Protein AF-A0A524NLN8-F1 (afdb_monomer_lite)

Foldseek 3Di:
DVVVVVVVVVVQVVCQVVQVVVVHGDDFPDQDPVRDTDD

Radius of gyration: 10.9 Å; chains: 1; bounding box: 22×11×30 Å

Secondary structure (DSSP, 8-state):
-HHHHHHHHHHHHHHHHHHHHTT------EE-TTSPEE-

pLDDT: mean 91.29, std 7.11, range [59.94, 97.0]

Sequence (39 aa):
MEAIRERVEKALEKIRPYLVADGGDISVVEITEDMVLKV

Structure (mmCIF, N/CA/C/O backbone):
data_AF-A0A524NLN8-F1
#
_entry.id   AF-A0A524NLN8-F1
#
loop_
_atom_site.group_PDB
_atom_site.id
_atom_site.type_symbol
_atom_site.label_atom_id
_atom_site.label_alt_id
_atom_site.label_comp_id
_atom_site.label_asym_id
_atom_site.label_entity_id
_atom_site.label_seq_id
_atom_site.pdbx_PDB_ins_code
_atom_site.Cartn_x
_atom_site.Cartn_y
_atom_site.Cartn_z
_atom_site.occupancy
_atom_site.B_iso_or_equiv
_atom_site.auth_seq_id
_atom_site.auth_comp_id
_atom_site.auth_asym_id
_atom_site.auth_atom_id
_atom_site.pdbx_PDB_model_num
ATOM 1 N N . MET A 1 1 ? -5.406 3.930 14.181 1.00 59.94 1 MET A N 1
ATOM 2 C CA . MET A 1 1 ? -5.526 3.474 12.776 1.00 59.94 1 MET A CA 1
ATOM 3 C C . MET A 1 1 ? -4.283 3.762 11.926 1.00 59.94 1 MET A C 1
ATOM 5 O O . MET A 1 1 ? -4.097 3.053 10.944 1.00 59.94 1 MET A O 1
ATOM 9 N N . GLU A 1 2 ? -3.393 4.699 12.301 1.00 65.69 2 GLU A N 1
ATOM 10 C CA . GLU A 1 2 ? -2.126 4.959 11.574 1.00 6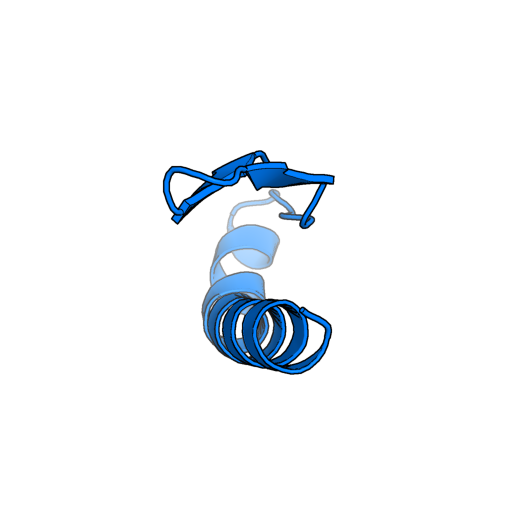5.69 2 GLU A CA 1
ATOM 11 C C . GLU A 1 2 ? -1.305 3.697 11.269 1.00 65.69 2 GLU A C 1
ATOM 13 O O . GLU A 1 2 ? -0.848 3.526 10.143 1.00 65.69 2 GLU A O 1
ATOM 18 N N . ALA A 1 3 ? -1.210 2.761 12.218 1.00 84.56 3 ALA A N 1
ATOM 19 C CA . ALA A 1 3 ? -0.423 1.540 12.042 1.00 84.56 3 ALA A CA 1
ATOM 20 C C . ALA A 1 3 ? -0.913 0.623 10.900 1.00 84.56 3 ALA A C 1
ATOM 22 O O . ALA A 1 3 ? -0.106 -0.056 10.270 1.00 84.56 3 ALA A O 1
ATOM 23 N N . ILE A 1 4 ? -2.221 0.573 10.609 1.00 89.62 4 ILE A N 1
ATOM 24 C CA . ILE A 1 4 ? -2.741 -0.215 9.474 1.00 89.62 4 ILE A CA 1
ATOM 25 C C . ILE A 1 4 ? -2.412 0.483 8.159 1.00 89.62 4 ILE A C 1
ATOM 27 O O . ILE A 1 4 ? -1.933 -0.166 7.233 1.00 89.62 4 ILE A O 1
ATOM 31 N N . ARG A 1 5 ? -2.610 1.803 8.098 1.00 89.62 5 ARG A N 1
ATOM 32 C CA . ARG A 1 5 ? -2.304 2.595 6.906 1.00 89.62 5 ARG A CA 1
ATOM 33 C C . ARG A 1 5 ? -0.829 2.488 6.530 1.00 89.62 5 ARG A C 1
ATOM 35 O O . ARG A 1 5 ? -0.521 2.233 5.376 1.00 89.62 5 ARG A O 1
ATOM 42 N N . GLU A 1 6 ? 0.069 2.591 7.505 1.00 91.81 6 GLU A N 1
ATOM 43 C CA . GLU A 1 6 ? 1.511 2.447 7.282 1.00 91.81 6 GLU A CA 1
ATOM 44 C C . GLU A 1 6 ? 1.879 1.053 6.750 1.00 91.81 6 GLU A C 1
ATOM 46 O O . GLU A 1 6 ? 2.707 0.913 5.852 1.00 91.81 6 GLU A O 1
ATOM 51 N N . ARG A 1 7 ? 1.242 -0.002 7.273 1.00 92.31 7 ARG A N 1
ATOM 52 C CA . ARG A 1 7 ? 1.454 -1.373 6.788 1.00 92.31 7 ARG A CA 1
ATOM 53 C C . ARG A 1 7 ? 0.966 -1.563 5.356 1.00 92.31 7 ARG A C 1
ATOM 55 O O . ARG A 1 7 ? 1.630 -2.260 4.592 1.00 92.31 7 ARG A O 1
ATOM 62 N N . VAL A 1 8 ? -0.176 -0.970 5.012 1.00 92.88 8 VAL A N 1
ATOM 63 C CA . VAL A 1 8 ? -0.713 -0.991 3.647 1.00 92.88 8 VAL A CA 1
ATOM 64 C C . VAL A 1 8 ? 0.212 -0.221 2.711 1.00 92.88 8 VAL A C 1
ATOM 66 O O . VAL A 1 8 ? 0.595 -0.770 1.685 1.00 92.88 8 VAL A O 1
ATOM 69 N N . GLU A 1 9 ? 0.665 0.976 3.087 1.00 92.62 9 GLU A N 1
ATOM 70 C CA . GLU A 1 9 ? 1.573 1.771 2.253 1.00 92.62 9 GLU A CA 1
ATOM 71 C C . GLU A 1 9 ? 2.885 1.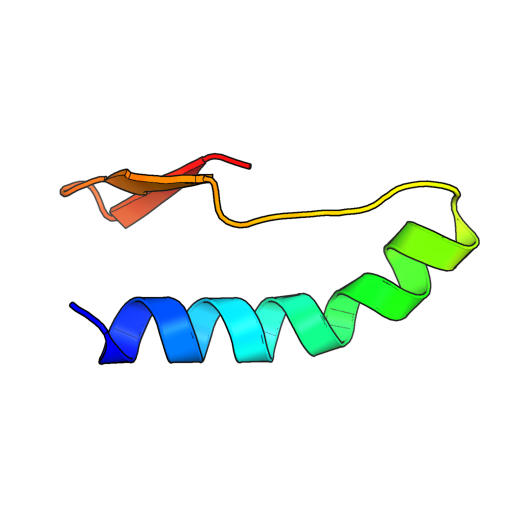021 1.980 1.00 92.62 9 GLU A C 1
ATOM 73 O O . GLU A 1 9 ? 3.269 0.857 0.826 1.00 92.62 9 GLU A O 1
ATOM 78 N N . LYS A 1 10 ? 3.502 0.420 3.008 1.00 93.56 10 LYS A N 1
ATOM 79 C CA . LYS A 1 10 ? 4.702 -0.428 2.848 1.00 93.56 10 LYS A CA 1
ATOM 80 C C . LYS A 1 10 ? 4.481 -1.641 1.942 1.00 93.56 10 LYS A C 1
ATOM 82 O O . LYS A 1 10 ? 5.430 -2.161 1.354 1.00 93.56 10 LYS A O 1
ATOM 87 N N . ALA A 1 11 ? 3.257 -2.163 1.872 1.00 93.19 11 ALA A N 1
ATOM 88 C CA . ALA A 1 11 ? 2.921 -3.236 0.942 1.00 93.19 11 ALA A CA 1
ATOM 89 C C . ALA A 1 11 ? 2.764 -2.695 -0.487 1.00 93.19 11 ALA A C 1
ATOM 91 O O . ALA A 1 11 ? 3.289 -3.300 -1.422 1.00 93.19 11 ALA A O 1
ATOM 92 N N . LEU A 1 12 ? 2.107 -1.542 -0.644 1.00 94.38 12 LEU A N 1
ATOM 93 C CA . LEU A 1 12 ? 1.915 -0.871 -1.928 1.00 94.38 12 LEU A CA 1
ATOM 94 C C . LEU A 1 12 ? 3.241 -0.415 -2.553 1.00 94.38 12 LEU A C 1
ATOM 96 O O . LEU A 1 12 ? 3.434 -0.567 -3.756 1.00 94.38 12 LEU A O 1
ATOM 100 N N . GLU A 1 13 ? 4.199 0.046 -1.748 1.00 95.06 13 GLU A N 1
ATOM 101 C CA . GLU A 1 13 ? 5.555 0.402 -2.195 1.00 95.06 13 GLU A CA 1
ATOM 102 C C . GLU A 1 13 ? 6.253 -0.736 -2.951 1.00 95.06 13 GLU A C 1
ATOM 104 O O . GLU A 1 13 ? 7.012 -0.488 -3.884 1.00 95.06 13 GLU A O 1
ATOM 109 N N . LYS A 1 14 ? 5.969 -1.997 -2.600 1.00 95.19 14 LYS A N 1
ATOM 110 C CA . LYS A 1 14 ? 6.561 -3.161 -3.274 1.00 95.19 14 LYS A CA 1
ATOM 111 C C . LYS A 1 14 ? 5.960 -3.425 -4.652 1.00 95.19 14 LYS A C 1
ATOM 113 O O . LYS A 1 14 ? 6.627 -4.040 -5.480 1.00 95.19 14 LYS A O 1
ATOM 118 N N . ILE A 1 15 ? 4.719 -2.995 -4.894 1.00 93.31 15 ILE A N 1
ATOM 119 C CA . ILE A 1 15 ? 4.014 -3.214 -6.167 1.00 93.31 15 ILE A CA 1
ATOM 120 C C . ILE A 1 15 ? 4.036 -1.988 -7.087 1.00 93.31 15 ILE A C 1
ATOM 122 O O . ILE A 1 15 ? 3.958 -2.155 -8.302 1.00 93.31 15 ILE A O 1
ATOM 126 N N . ARG A 1 16 ? 4.203 -0.773 -6.537 1.00 95.12 16 ARG A N 1
ATOM 127 C CA . ARG A 1 16 ? 4.292 0.486 -7.301 1.00 95.12 16 ARG A CA 1
ATOM 128 C C . ARG A 1 16 ? 5.248 0.418 -8.497 1.00 95.12 16 ARG A C 1
ATOM 130 O O . ARG A 1 16 ? 4.838 0.877 -9.555 1.00 95.12 16 ARG A O 1
ATOM 137 N N . PRO A 1 17 ? 6.466 -0.155 -8.402 1.00 96.19 17 PRO A N 1
ATOM 138 C CA . PRO A 1 17 ? 7.380 -0.192 -9.544 1.00 96.19 17 PRO A CA 1
ATOM 139 C C . PRO A 1 17 ? 6.787 -0.894 -10.768 1.00 96.19 17 PRO A C 1
ATOM 141 O O . PRO A 1 17 ? 7.003 -0.450 -11.891 1.00 96.19 17 PRO A O 1
ATOM 144 N N . TYR A 1 18 ? 6.011 -1.957 -10.548 1.00 96.06 18 TYR A N 1
ATOM 145 C CA . TYR A 1 18 ? 5.354 -2.701 -11.619 1.00 96.06 18 TYR A CA 1
ATOM 146 C C . TYR A 1 18 ? 4.173 -1.914 -12.195 1.00 96.06 18 TYR A C 1
ATOM 148 O O . TYR A 1 18 ? 4.058 -1.794 -13.407 1.00 96.06 18 TYR A O 1
ATOM 156 N N . LEU A 1 19 ? 3.356 -1.293 -11.337 1.00 94.94 19 LEU A N 1
ATOM 157 C CA . LEU A 1 19 ? 2.246 -0.442 -11.780 1.00 94.94 19 LEU A CA 1
ATOM 158 C C . LEU A 1 19 ? 2.732 0.746 -12.616 1.00 94.94 19 LEU A C 1
ATOM 160 O O . LEU A 1 19 ? 2.173 1.012 -13.673 1.00 94.94 19 LEU A O 1
ATOM 164 N N . VAL A 1 20 ? 3.801 1.414 -12.178 1.00 95.94 20 VAL A N 1
ATOM 165 C CA . VAL A 1 20 ? 4.401 2.543 -12.902 1.00 95.94 20 VAL A CA 1
ATOM 166 C C . VAL A 1 20 ? 4.988 2.096 -14.238 1.00 95.94 20 VAL A C 1
ATOM 168 O O . VAL A 1 20 ? 4.836 2.806 -15.230 1.00 95.94 20 VAL A O 1
ATOM 171 N N . ALA A 1 21 ? 5.626 0.921 -14.292 1.00 97.00 21 ALA A N 1
ATOM 172 C CA . ALA A 1 21 ? 6.126 0.355 -15.546 1.00 97.00 21 ALA A CA 1
ATOM 173 C C . ALA A 1 21 ? 4.995 0.093 -16.556 1.00 97.00 21 ALA A C 1
ATOM 175 O O . ALA A 1 21 ? 5.178 0.325 -17.750 1.00 97.00 21 ALA A O 1
ATOM 176 N N . ASP A 1 22 ? 3.820 -0.300 -16.062 1.00 96.88 22 ASP A N 1
ATOM 177 C CA . ASP A 1 22 ? 2.606 -0.508 -16.856 1.00 96.88 22 ASP A CA 1
ATOM 178 C C . ASP A 1 22 ? 1.819 0.800 -17.1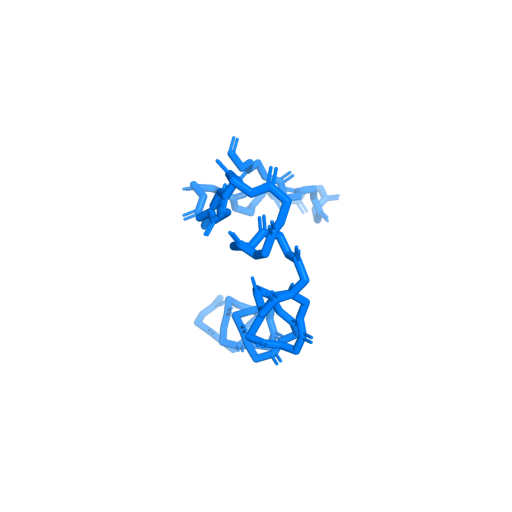16 1.00 96.88 22 ASP A C 1
ATOM 180 O O . ASP A 1 22 ? 0.759 0.782 -17.742 1.00 96.88 22 ASP A O 1
ATOM 184 N N . GLY A 1 23 ? 2.334 1.954 -16.666 1.00 96.12 23 GLY A N 1
ATOM 185 C CA . GLY A 1 23 ? 1.740 3.280 -16.880 1.00 96.12 23 GLY A CA 1
ATOM 186 C C . GLY A 1 23 ? 0.626 3.667 -15.900 1.00 96.12 23 GLY A C 1
ATOM 187 O O . GLY A 1 23 ? -0.102 4.626 -16.156 1.00 96.12 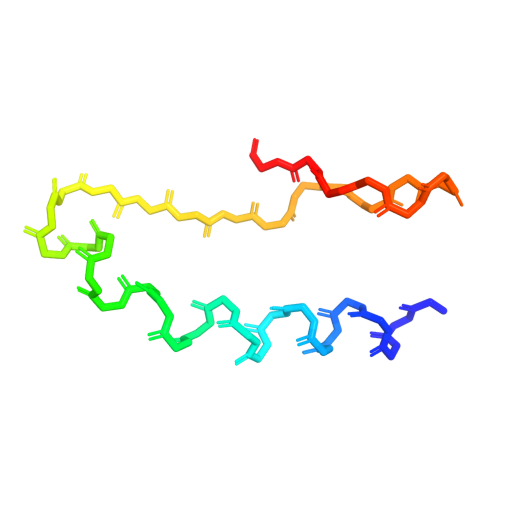23 GLY A O 1
ATOM 188 N N . GLY A 1 24 ? 0.476 2.937 -14.795 1.00 94.50 24 GLY A N 1
ATOM 189 C CA . GLY A 1 24 ? -0.475 3.213 -13.718 1.00 94.50 24 GLY A CA 1
ATOM 190 C C . GLY A 1 24 ? 0.172 3.769 -12.445 1.00 94.50 24 GLY A C 1
ATOM 191 O O . GLY A 1 24 ? 1.389 3.770 -12.276 1.00 94.50 24 GLY A O 1
ATOM 192 N N . ASP A 1 25 ? -0.667 4.212 -11.510 1.00 92.44 25 ASP A N 1
ATOM 193 C CA . ASP A 1 25 ? -0.279 4.578 -10.144 1.00 92.44 25 ASP A CA 1
ATOM 194 C C . ASP A 1 25 ? -1.410 4.204 -9.175 1.00 92.44 25 ASP A C 1
ATOM 196 O O . ASP A 1 25 ? -2.562 4.040 -9.580 1.00 92.44 25 ASP A O 1
ATOM 200 N N . ILE A 1 26 ? -1.082 4.035 -7.897 1.00 91.50 26 ILE A N 1
ATOM 201 C CA . ILE A 1 26 ? -2.017 3.630 -6.845 1.00 91.50 26 ILE A CA 1
ATOM 202 C C . ILE A 1 26 ? -1.876 4.546 -5.634 1.00 91.50 26 ILE A C 1
ATOM 204 O O . ILE A 1 26 ? -0.773 4.922 -5.242 1.00 91.50 26 ILE A O 1
ATOM 208 N N . SER A 1 27 ? -2.994 4.911 -5.014 1.00 91.56 27 SER A N 1
ATOM 209 C CA . SER A 1 27 ? -3.017 5.741 -3.809 1.00 91.56 27 SER A CA 1
ATOM 210 C C . SER A 1 27 ? -4.050 5.214 -2.823 1.00 91.56 27 SER A C 1
ATOM 212 O O . SER A 1 27 ? -5.077 4.679 -3.215 1.00 91.56 27 SER A O 1
ATOM 214 N N . VAL A 1 28 ? -3.783 5.350 -1.524 1.00 90.94 28 VAL A N 1
ATOM 215 C CA . VAL A 1 28 ? -4.748 4.979 -0.480 1.00 90.94 28 VAL A CA 1
ATOM 216 C C . VAL A 1 28 ? -5.732 6.129 -0.281 1.00 90.94 28 VAL A C 1
ATOM 218 O O . VAL A 1 28 ? -5.350 7.164 0.270 1.00 90.94 28 VAL A O 1
ATOM 221 N N . VAL A 1 29 ? -6.992 5.936 -0.681 1.00 92.31 29 VAL A N 1
ATOM 222 C CA . VAL A 1 29 ? -8.072 6.919 -0.480 1.00 92.31 29 VAL A CA 1
ATOM 223 C C . VAL A 1 29 ? -8.736 6.722 0.882 1.00 92.31 29 VAL A C 1
ATOM 225 O O . VAL A 1 29 ? -8.873 7.667 1.654 1.00 92.31 29 VAL A O 1
ATOM 228 N N . GLU A 1 30 ? -9.119 5.486 1.205 1.00 92.38 30 GLU A N 1
ATOM 229 C CA . GLU A 1 30 ? -9.834 5.157 2.442 1.00 92.38 30 GLU A CA 1
ATOM 230 C C . GLU A 1 30 ? -9.597 3.693 2.824 1.00 92.38 30 GLU A C 1
ATOM 232 O O . GLU A 1 30 ? -9.555 2.822 1.957 1.00 92.38 30 GLU A O 1
ATOM 237 N N . ILE A 1 31 ? -9.496 3.410 4.123 1.00 91.12 31 ILE A N 1
ATOM 238 C CA . ILE A 1 31 ? -9.627 2.052 4.657 1.00 91.12 31 ILE A CA 1
ATOM 239 C C . ILE A 1 31 ? -10.892 2.050 5.509 1.00 91.12 31 ILE A C 1
ATOM 241 O O . ILE A 1 31 ? -10.934 2.696 6.554 1.00 91.12 31 ILE A O 1
ATOM 245 N N . THR A 1 32 ? -11.921 1.369 5.015 1.00 92.06 32 THR A N 1
ATOM 246 C CA . THR A 1 32 ? -13.227 1.263 5.682 1.00 92.06 32 THR A CA 1
ATOM 247 C C . THR A 1 32 ? -13.134 0.424 6.960 1.00 92.06 32 THR A C 1
ATOM 249 O O . THR A 1 32 ? -12.190 -0.350 7.145 1.00 92.06 32 THR A O 1
ATOM 252 N N . GLU A 1 33 ? -14.136 0.537 7.834 1.00 90.94 33 GLU A N 1
ATOM 253 C CA . GLU A 1 33 ? -14.226 -0.265 9.066 1.00 90.94 33 GLU A CA 1
ATOM 254 C C . GLU A 1 33 ? -14.316 -1.775 8.783 1.00 90.94 33 GLU A C 1
ATOM 256 O O . GLU A 1 33 ? -13.799 -2.579 9.557 1.00 90.94 33 GLU A O 1
ATOM 261 N N . ASP A 1 34 ? -14.850 -2.151 7.617 1.00 94.69 34 ASP A N 1
ATOM 262 C CA . ASP A 1 34 ? -14.916 -3.530 7.116 1.00 94.69 34 ASP A CA 1
ATOM 263 C C . ASP A 1 34 ? -13.574 -4.043 6.553 1.00 94.69 34 ASP A C 1
ATOM 265 O O . ASP A 1 34 ? -13.518 -5.080 5.892 1.00 94.69 34 ASP A O 1
ATOM 269 N N . MET A 1 35 ? -12.471 -3.322 6.795 1.00 90.81 35 MET A N 1
ATOM 270 C CA . MET A 1 35 ? -11.118 -3.652 6.329 1.00 90.81 35 MET A CA 1
ATOM 271 C C . MET A 1 35 ? -10.976 -3.697 4.797 1.00 90.81 35 MET A C 1
ATOM 273 O O . MET A 1 35 ? -10.080 -4.359 4.267 1.00 90.81 35 MET A O 1
ATOM 277 N N . VAL A 1 36 ? -11.816 -2.946 4.075 1.00 92.81 36 VAL A N 1
ATOM 278 C CA . VAL A 1 36 ? -11.728 -2.772 2.616 1.00 92.81 36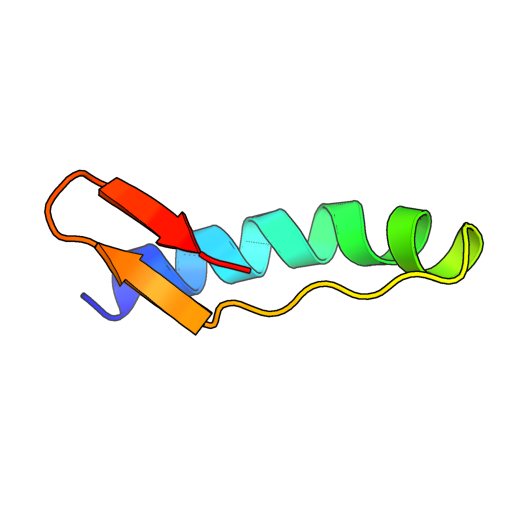 VAL A CA 1
ATOM 279 C C . VAL A 1 36 ? -10.979 -1.483 2.282 1.00 92.81 36 VAL A C 1
ATOM 281 O O . VAL A 1 36 ? -11.346 -0.407 2.763 1.00 92.81 36 VAL A O 1
ATOM 284 N N . LEU A 1 37 ? -9.949 -1.600 1.438 1.00 91.75 37 LEU A N 1
ATOM 285 C CA . LEU A 1 37 ? -9.185 -0.481 0.884 1.00 91.75 37 LEU A CA 1
ATOM 286 C C . LEU A 1 37 ? -9.875 0.069 -0.374 1.00 91.75 37 LEU 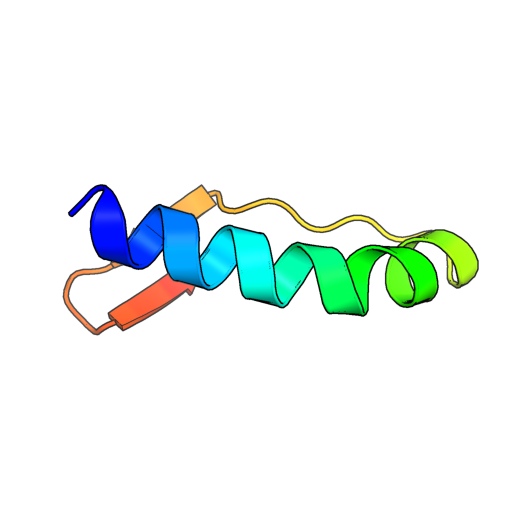A C 1
ATOM 288 O O . LEU A 1 37 ? -10.177 -0.690 -1.294 1.00 91.75 37 LEU A O 1
ATOM 292 N N . LYS A 1 38 ? -10.059 1.389 -0.432 1.00 90.44 38 LYS A N 1
ATOM 293 C CA . LYS A 1 38 ? -10.427 2.131 -1.644 1.00 90.44 38 LYS A CA 1
ATOM 294 C C . LYS A 1 38 ? -9.191 2.826 -2.215 1.00 90.44 38 LYS A C 1
ATOM 296 O O . LYS A 1 38 ? -8.423 3.430 -1.457 1.00 90.44 38 LYS A O 1
ATOM 301 N N . VAL A 1 39 ? -9.028 2.722 -3.532 1.00 88.06 39 VAL A N 1
ATOM 302 C CA . VAL A 1 39 ? -7.891 3.236 -4.311 1.00 88.06 39 VAL A CA 1
ATOM 303 C C . VAL A 1 39 ? -8.335 4.233 -5.365 1.00 88.06 39 VAL A C 1
ATOM 305 O O . VAL A 1 39 ? -9.506 4.125 -5.796 1.00 88.06 39 VAL A O 1
#